Protein AF-A0A961HT03-F1 (afdb_monomer)

Mean predicted aligned error: 10.68 Å

Secondary structure (DSSP, 8-state):
-----PPPEEEE-TTS-EEEEPHHHHHHHHHHTTTSTHHHHHHHHHHH---HHHHHT--GGGEETTTTEEEEEETTEEEEE---------

Structure (mmCIF, N/CA/C/O backbone):
data_AF-A0A961HT03-F1
#
_entry.id   AF-A0A961HT03-F1
#
loop_
_atom_site.group_PDB
_atom_site.id
_atom_site.type_symbol
_atom_site.label_atom_id
_atom_site.label_alt_id
_atom_site.label_comp_id
_atom_site.label_asym_id
_atom_site.label_entity_id
_atom_site.label_seq_id
_atom_site.pdbx_PDB_ins_code
_atom_site.Cartn_x
_atom_site.Cartn_y
_atom_site.Cartn_z
_atom_site.occupancy
_atom_site.B_iso_or_equiv
_atom_site.auth_seq_id
_atom_site.auth_comp_id
_atom_site.auth_asym_id
_atom_site.auth_atom_id
_atom_site.pdbx_PDB_model_num
ATOM 1 N N . MET A 1 1 ? 7.887 13.421 22.691 1.00 34.06 1 MET A N 1
ATOM 2 C CA . MET A 1 1 ? 7.733 13.354 21.219 1.00 34.06 1 MET A CA 1
ATOM 3 C C . MET A 1 1 ? 7.570 11.892 20.817 1.00 34.06 1 MET A C 1
ATOM 5 O O . MET A 1 1 ? 8.460 11.110 21.112 1.00 34.06 1 MET A O 1
ATOM 9 N N . LYS A 1 2 ? 6.434 11.478 20.236 1.00 31.67 2 LYS A N 1
ATOM 10 C CA . LYS A 1 2 ? 6.257 10.082 19.792 1.00 31.67 2 LYS A CA 1
ATOM 11 C C . LYS A 1 2 ? 6.988 9.891 18.459 1.00 31.67 2 LYS A C 1
ATOM 13 O O . LYS A 1 2 ? 6.594 10.506 17.470 1.00 31.67 2 LYS A O 1
ATOM 18 N N . GLN A 1 3 ? 8.044 9.074 18.442 1.00 30.42 3 GLN A N 1
ATOM 19 C CA . GLN A 1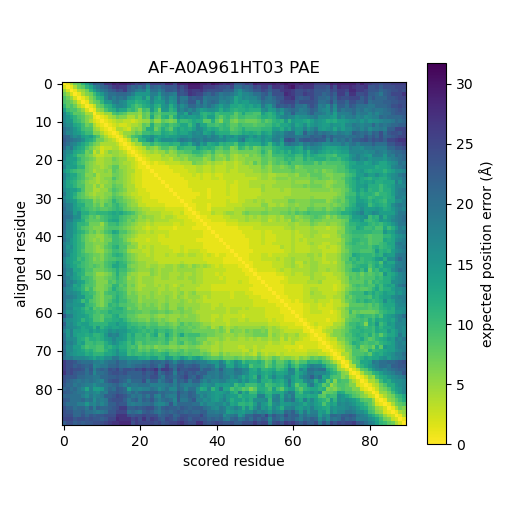 3 ? 8.680 8.597 17.210 1.00 30.42 3 GLN A CA 1
ATOM 20 C C . GLN A 1 3 ? 7.601 7.950 16.332 1.00 30.42 3 GLN A C 1
ATOM 22 O O . GLN A 1 3 ? 7.013 6.934 16.704 1.00 30.42 3 GLN A O 1
ATOM 27 N N . LYS A 1 4 ? 7.304 8.557 15.178 1.00 44.38 4 LYS A N 1
ATOM 28 C CA . LYS A 1 4 ? 6.548 7.885 14.119 1.00 44.38 4 LYS A CA 1
ATOM 29 C C . LYS A 1 4 ? 7.428 6.736 13.636 1.00 44.38 4 LYS A C 1
ATOM 31 O O . LYS A 1 4 ? 8.421 6.989 12.962 1.00 44.38 4 LYS A O 1
ATOM 36 N N . GLN A 1 5 ? 7.088 5.501 14.005 1.00 44.22 5 GLN A N 1
ATOM 37 C CA . GLN A 1 5 ? 7.651 4.313 13.365 1.00 44.22 5 GLN A CA 1
ATOM 38 C C . GLN A 1 5 ? 7.304 4.395 11.876 1.00 44.22 5 GLN A C 1
ATOM 40 O O . GLN A 1 5 ? 6.168 4.142 11.482 1.00 44.22 5 GLN A O 1
ATOM 45 N N . MET A 1 6 ? 8.256 4.842 11.059 1.00 47.41 6 MET A N 1
ATOM 46 C CA . MET A 1 6 ? 8.144 4.747 9.612 1.00 47.41 6 MET A CA 1
ATOM 47 C C . MET A 1 6 ? 8.415 3.294 9.240 1.00 47.41 6 MET A C 1
ATOM 49 O O . MET A 1 6 ? 9.490 2.773 9.525 1.00 47.41 6 MET A O 1
ATOM 53 N N . SER A 1 7 ? 7.421 2.636 8.647 1.00 50.12 7 SER A N 1
ATOM 54 C CA . SER A 1 7 ? 7.561 1.266 8.159 1.00 50.12 7 SER A CA 1
ATOM 55 C C . SER A 1 7 ? 8.646 1.220 7.076 1.00 50.12 7 SER A C 1
ATOM 57 O O . SER A 1 7 ? 8.583 1.976 6.101 1.00 50.12 7 SER A O 1
ATOM 59 N N . THR A 1 8 ? 9.657 0.369 7.266 1.00 58.22 8 THR A N 1
ATOM 60 C CA . THR A 1 8 ? 10.620 -0.010 6.227 1.00 58.22 8 THR A CA 1
ATOM 61 C C . THR A 1 8 ? 9.940 -0.968 5.253 1.00 58.22 8 THR A C 1
ATOM 63 O O . THR A 1 8 ? 9.213 -1.882 5.640 1.00 58.22 8 THR A O 1
ATOM 66 N N . GLY A 1 9 ? 10.137 -0.737 3.957 1.00 60.69 9 GLY A N 1
ATOM 67 C CA . GLY A 1 9 ? 9.577 -1.588 2.914 1.00 60.69 9 GLY A CA 1
ATOM 68 C C . GLY A 1 9 ? 10.486 -2.793 2.720 1.00 60.69 9 GLY A C 1
ATOM 69 O O . GLY A 1 9 ? 11.634 -2.623 2.319 1.00 60.69 9 GLY A O 1
ATOM 70 N N . VAL A 1 10 ? 9.998 -3.994 3.013 1.00 63.28 10 VAL A N 1
ATOM 71 C CA . VAL A 1 10 ? 10.777 -5.236 2.917 1.00 63.28 10 VAL A CA 1
ATOM 72 C C . VAL A 1 10 ? 10.510 -5.903 1.567 1.00 63.28 10 VAL A C 1
ATOM 74 O O . VAL A 1 10 ? 9.382 -6.305 1.283 1.00 63.28 10 VAL A O 1
ATOM 77 N N . PHE A 1 11 ? 11.539 -6.036 0.729 1.00 67.31 11 PHE A N 1
ATOM 78 C CA . PHE A 1 11 ? 11.439 -6.612 -0.614 1.00 67.31 11 PHE A CA 1
ATOM 79 C C . PHE A 1 11 ? 12.318 -7.852 -0.733 1.00 67.31 11 PHE A C 1
ATOM 81 O O . PHE A 1 11 ? 13.463 -7.864 -0.291 1.00 67.31 11 PHE A O 1
ATOM 88 N N . LYS A 1 12 ? 11.790 -8.904 -1.361 1.00 65.06 12 LYS A N 1
ATOM 89 C CA . LYS A 1 12 ? 12.559 -10.114 -1.655 1.00 65.06 12 LYS A CA 1
ATOM 90 C C . LYS A 1 12 ? 13.274 -9.954 -2.993 1.00 65.06 12 LYS A C 1
ATOM 92 O O . LYS A 1 12 ? 12.639 -9.694 -4.014 1.00 65.06 12 LYS A O 1
ATOM 97 N N . GLU A 1 13 ? 14.585 -10.130 -2.989 1.00 73.75 13 GLU A N 1
ATOM 98 C CA . GLU A 1 13 ? 15.396 -10.160 -4.199 1.00 73.75 13 GLU A CA 1
ATOM 99 C C . GLU A 1 13 ? 15.278 -11.519 -4.900 1.00 73.75 13 GLU A C 1
ATOM 101 O O . GLU A 1 13 ? 14.994 -12.545 -4.276 1.00 73.75 13 GLU A O 1
ATOM 106 N N . ARG A 1 14 ? 15.535 -11.549 -6.215 1.00 66.19 14 ARG A N 1
ATOM 107 C CA . ARG A 1 14 ? 15.497 -12.796 -7.005 1.00 66.19 14 ARG A CA 1
ATOM 108 C C . ARG A 1 14 ? 16.465 -13.860 -6.474 1.00 66.19 14 ARG A C 1
ATOM 110 O O . ARG A 1 14 ? 16.147 -15.039 -6.543 1.00 66.19 14 ARG A O 1
ATOM 117 N N . ALA A 1 15 ? 17.591 -13.439 -5.898 1.00 77.06 15 ALA A N 1
ATOM 118 C CA . ALA A 1 15 ? 18.594 -14.312 -5.286 1.00 77.06 15 ALA A CA 1
ATOM 119 C C . ALA A 1 15 ? 18.191 -14.854 -3.896 1.00 77.06 15 ALA A C 1
ATOM 121 O O . ALA A 1 15 ? 18.978 -15.531 -3.246 1.00 77.06 15 ALA A O 1
ATOM 122 N N . GLY A 1 16 ? 16.982 -14.548 -3.412 1.00 70.19 16 GLY A N 1
ATOM 123 C CA . GLY A 1 16 ? 16.487 -15.010 -2.114 1.00 70.19 16 GLY A CA 1
ATOM 124 C C . GLY A 1 16 ? 16.836 -14.100 -0.934 1.00 70.19 16 GLY A C 1
ATOM 125 O O . GLY A 1 16 ? 16.301 -14.315 0.151 1.00 70.19 16 GLY A O 1
ATOM 126 N N . GLY A 1 17 ? 17.652 -13.065 -1.150 1.00 74.50 17 GLY A N 1
ATOM 127 C CA . GLY A 1 17 ? 17.937 -12.029 -0.160 1.00 74.50 17 GLY A CA 1
ATOM 128 C C . GLY A 1 17 ? 16.704 -11.195 0.191 1.00 74.50 17 GLY A C 1
ATOM 129 O O . GLY A 1 17 ? 15.795 -11.017 -0.624 1.00 74.50 17 GLY A O 1
ATOM 130 N N . ILE A 1 18 ? 16.674 -10.678 1.416 1.00 71.25 18 ILE A N 1
ATOM 131 C CA . ILE A 1 18 ? 15.690 -9.688 1.848 1.00 71.25 18 ILE A CA 1
ATOM 132 C C . ILE A 1 18 ? 16.383 -8.330 1.855 1.00 71.25 18 ILE A C 1
ATOM 134 O O . ILE A 1 18 ? 17.379 -8.139 2.549 1.00 71.25 18 ILE A O 1
ATOM 138 N N . ARG A 1 19 ? 15.846 -7.388 1.084 1.00 74.94 19 ARG A N 1
ATOM 139 C CA . ARG A 1 19 ? 16.302 -6.005 1.047 1.00 74.94 19 ARG A CA 1
ATOM 140 C C . ARG A 1 19 ? 15.273 -5.108 1.702 1.00 74.94 19 ARG A C 1
ATOM 142 O O . ARG A 1 19 ? 14.138 -4.998 1.239 1.00 74.94 19 ARG A O 1
ATOM 149 N N . GLU A 1 20 ? 15.699 -4.415 2.745 1.00 76.88 20 GLU A N 1
ATOM 150 C CA . GLU A 1 20 ? 14.919 -3.330 3.323 1.00 76.88 20 GLU A CA 1
ATOM 151 C C . GLU A 1 20 ? 15.193 -2.031 2.562 1.00 76.88 20 GLU A C 1
ATOM 153 O O . GLU A 1 20 ? 16.341 -1.611 2.384 1.00 76.88 20 GLU A O 1
ATOM 158 N N . LEU A 1 21 ? 14.132 -1.387 2.081 1.00 76.38 21 LEU A N 1
ATOM 159 C CA . LEU A 1 21 ? 14.204 -0.050 1.514 1.00 76.38 21 LEU A CA 1
ATOM 160 C C . LEU A 1 21 ? 14.041 0.979 2.626 1.00 76.38 21 LEU A C 1
ATOM 162 O O . LEU A 1 21 ? 13.054 0.972 3.369 1.00 76.38 21 LEU A O 1
ATOM 166 N N . LYS A 1 22 ? 15.009 1.897 2.691 1.00 80.69 22 LYS A N 1
ATOM 167 C CA . LYS A 1 22 ? 14.950 3.049 3.586 1.00 80.69 22 LYS A CA 1
ATOM 168 C C . LYS A 1 22 ? 13.754 3.950 3.228 1.00 80.69 22 LYS A C 1
ATOM 170 O O . LYS A 1 22 ? 13.400 4.034 2.043 1.00 80.69 22 LYS A O 1
ATOM 175 N N . PRO A 1 23 ? 13.162 4.661 4.204 1.00 78.50 23 PRO A N 1
ATOM 176 C CA . PRO A 1 23 ? 12.014 5.539 3.973 1.00 78.50 23 PRO A CA 1
ATOM 177 C C . PRO A 1 23 ? 12.217 6.565 2.847 1.00 78.50 23 PRO A C 1
ATOM 179 O O . PRO A 1 23 ? 11.282 6.869 2.108 1.00 78.50 23 PRO A O 1
ATOM 182 N N . GLU A 1 24 ? 13.438 7.066 2.657 1.00 84.44 24 GLU A N 1
ATOM 183 C CA . GLU A 1 24 ? 13.761 8.056 1.625 1.00 84.44 24 GLU A CA 1
ATOM 184 C C . GLU A 1 24 ? 13.602 7.472 0.216 1.00 84.44 24 GLU A C 1
ATOM 186 O O . GLU A 1 24 ? 13.090 8.141 -0.683 1.00 84.44 24 GLU A O 1
ATOM 191 N N . ILE A 1 25 ? 13.984 6.204 0.032 1.00 84.69 25 ILE A N 1
ATOM 192 C CA . ILE A 1 25 ? 13.846 5.493 -1.244 1.00 84.69 25 ILE A CA 1
ATOM 193 C C . ILE A 1 25 ? 12.364 5.250 -1.546 1.00 84.69 25 ILE A C 1
ATOM 195 O O . ILE A 1 25 ? 11.917 5.468 -2.671 1.00 84.69 25 ILE A O 1
ATOM 199 N N . LEU A 1 26 ? 11.579 4.858 -0.538 1.00 81.00 26 LEU A N 1
ATOM 200 C CA . LEU A 1 26 ? 10.132 4.664 -0.682 1.00 81.00 26 LEU A CA 1
ATOM 201 C C . LEU A 1 26 ? 9.425 5.966 -1.058 1.00 81.00 26 LEU A C 1
ATOM 203 O O . LEU A 1 26 ? 8.601 5.981 -1.973 1.00 81.00 26 LEU A O 1
ATOM 207 N N . LYS A 1 27 ? 9.814 7.077 -0.423 1.00 85.50 27 LYS A N 1
ATOM 208 C CA . LYS A 1 27 ? 9.315 8.407 -0.774 1.00 85.50 27 LYS A CA 1
ATOM 209 C C . LYS A 1 27 ? 9.657 8.770 -2.221 1.00 85.50 27 LYS A C 1
ATOM 211 O O . LYS A 1 27 ? 8.790 9.26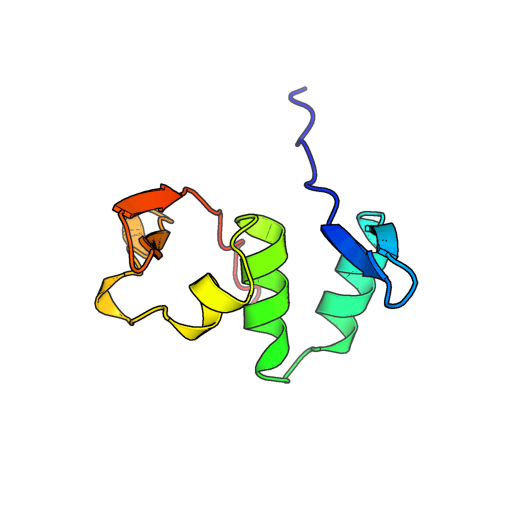0 -2.937 1.00 85.50 27 LYS A O 1
ATOM 216 N N . GLN A 1 28 ? 10.880 8.500 -2.681 1.00 88.81 28 GLN A N 1
ATOM 217 C CA . GLN A 1 28 ? 11.262 8.738 -4.078 1.00 88.81 28 GLN A CA 1
ATOM 218 C C . GLN A 1 28 ? 10.444 7.892 -5.062 1.00 88.81 28 GLN A C 1
ATOM 220 O O . GLN A 1 28 ? 10.000 8.418 -6.080 1.00 88.81 28 GLN A O 1
ATOM 225 N N . LEU A 1 29 ? 10.204 6.612 -4.763 1.00 86.19 29 LEU A N 1
ATOM 226 C CA . LEU A 1 29 ? 9.368 5.734 -5.593 1.00 86.19 29 LEU A CA 1
ATOM 227 C C . LEU A 1 29 ? 7.914 6.225 -5.666 1.00 86.19 29 LEU A C 1
ATOM 229 O O . LEU A 1 29 ? 7.321 6.261 -6.745 1.00 86.19 29 LEU A O 1
ATOM 233 N N . TYR A 1 30 ? 7.354 6.657 -4.535 1.00 88.06 30 TYR A N 1
ATOM 234 C CA . TYR A 1 30 ? 6.016 7.243 -4.477 1.00 88.06 30 TYR A CA 1
ATOM 235 C C . TYR A 1 30 ? 5.912 8.541 -5.293 1.00 88.06 30 TYR A C 1
ATOM 237 O O . TYR A 1 30 ? 4.959 8.729 -6.044 1.00 88.06 30 TYR A O 1
ATOM 245 N N . LEU A 1 31 ? 6.902 9.432 -5.191 1.00 89.06 31 LEU A N 1
ATOM 246 C CA . LEU A 1 31 ? 6.904 10.691 -5.942 1.00 89.06 31 LEU A CA 1
ATOM 247 C C . LEU A 1 31 ? 7.098 10.467 -7.447 1.00 89.06 31 LEU A C 1
ATOM 249 O O . LEU A 1 31 ? 6.442 11.117 -8.254 1.00 89.06 31 LEU A O 1
ATOM 253 N N . ARG A 1 32 ? 7.954 9.517 -7.843 1.00 91.19 32 ARG A N 1
ATOM 254 C CA . ARG A 1 32 ? 8.183 9.173 -9.259 1.00 91.19 32 ARG A CA 1
ATOM 255 C C . ARG A 1 32 ? 6.993 8.492 -9.927 1.00 91.19 32 ARG A C 1
ATOM 257 O O . ARG A 1 32 ? 6.917 8.493 -11.148 1.00 91.19 32 ARG A O 1
ATOM 264 N N . SER A 1 33 ? 6.091 7.901 -9.148 1.00 89.12 33 SER A N 1
ATOM 265 C CA . SER A 1 33 ? 4.870 7.276 -9.663 1.00 89.12 33 SER A CA 1
ATOM 266 C C . SER A 1 33 ? 3.696 8.251 -9.774 1.00 89.12 33 SER A C 1
ATOM 268 O O . SER A 1 33 ? 2.598 7.816 -10.105 1.00 89.12 33 SER A O 1
ATOM 270 N N . ASN A 1 34 ? 3.903 9.552 -9.534 1.00 91.0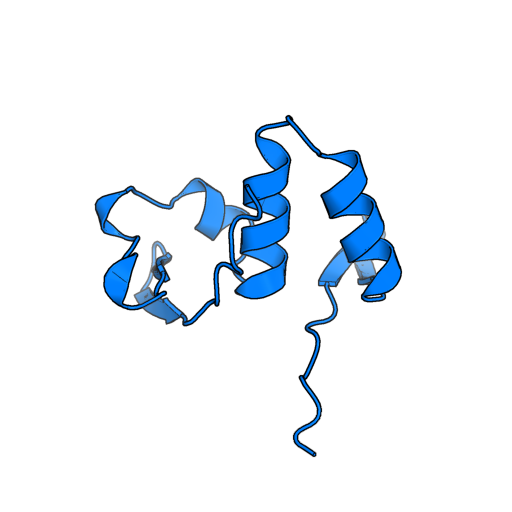0 34 ASN A N 1
ATOM 271 C CA . ASN A 1 34 ? 2.837 10.549 -9.595 1.00 91.00 34 ASN A CA 1
ATOM 272 C C . ASN A 1 34 ? 2.054 10.501 -10.917 1.00 91.00 34 ASN A C 1
ATOM 274 O O . ASN A 1 34 ? 2.644 10.511 -11.995 1.00 91.00 34 ASN A O 1
ATOM 278 N N . GLY A 1 35 ? 0.725 10.424 -10.817 1.00 87.81 35 GLY A N 1
ATOM 279 C CA . GLY A 1 35 ? -0.179 10.296 -11.966 1.00 87.81 35 GLY A CA 1
ATOM 280 C C . GLY A 1 35 ? -0.310 8.878 -12.538 1.00 87.81 35 GLY A C 1
ATOM 281 O O . GLY A 1 35 ? -1.153 8.651 -13.402 1.00 87.81 35 GLY A O 1
ATOM 282 N N . HIS A 1 36 ? 0.463 7.903 -12.049 1.00 91.19 36 HIS A N 1
ATOM 283 C CA . HIS A 1 36 ? 0.346 6.504 -12.452 1.00 91.19 36 HIS A CA 1
ATOM 284 C C . HIS A 1 36 ? -0.519 5.711 -11.449 1.00 91.19 36 HIS A C 1
ATOM 286 O O . HIS A 1 36 ? -0.326 5.843 -10.238 1.00 91.19 36 HIS A O 1
ATOM 292 N N . PRO A 1 37 ? -1.407 4.796 -11.894 1.00 81.81 37 PRO A N 1
ATOM 293 C CA . PRO A 1 37 ? -2.239 3.979 -10.997 1.00 81.81 37 PRO A CA 1
ATOM 294 C C . PRO A 1 37 ? -1.455 3.186 -9.937 1.00 81.81 37 PRO A C 1
ATOM 296 O O . PRO A 1 37 ? -1.955 2.901 -8.848 1.00 81.81 37 PRO A O 1
ATOM 299 N N . CYS A 1 38 ? -0.194 2.852 -10.229 1.00 85.31 38 CYS A N 1
ATOM 300 C CA . CYS A 1 38 ? 0.685 2.153 -9.287 1.00 85.31 38 CYS A CA 1
ATOM 301 C C . CYS A 1 38 ? 1.047 2.984 -8.046 1.00 85.31 38 CYS A C 1
ATOM 303 O O . CYS A 1 38 ? 1.442 2.400 -7.039 1.00 85.31 38 CYS A O 1
ATOM 305 N N . GLN A 1 39 ? 0.882 4.308 -8.076 1.00 88.12 39 GLN A N 1
ATOM 306 C CA . GLN A 1 39 ? 1.163 5.175 -6.935 1.00 88.12 39 GLN A CA 1
ATOM 307 C C . GLN A 1 39 ? 0.293 4.820 -5.728 1.00 88.12 39 GLN A C 1
ATOM 309 O O . GLN A 1 39 ? 0.790 4.718 -4.603 1.00 88.12 39 GLN A O 1
ATOM 314 N N . LEU A 1 40 ? -0.998 4.563 -5.964 1.00 83.62 40 LEU A N 1
ATOM 315 C CA . LEU A 1 40 ? -1.924 4.133 -4.920 1.00 83.62 40 LEU A CA 1
ATOM 316 C C . LEU A 1 40 ? -1.508 2.775 -4.349 1.00 83.62 40 LEU A C 1
ATOM 318 O O . LEU A 1 40 ? -1.512 2.592 -3.134 1.00 83.62 40 LEU A O 1
ATOM 322 N N . LEU A 1 41 ? -1.095 1.842 -5.210 1.00 84.75 41 LEU A N 1
ATOM 323 C CA . LEU A 1 41 ? -0.610 0.531 -4.785 1.00 84.75 41 LEU A CA 1
ATOM 324 C C . LEU A 1 41 ? 0.645 0.653 -3.910 1.00 84.75 41 LEU A C 1
ATOM 326 O O . LEU A 1 41 ? 0.687 0.058 -2.838 1.00 84.75 41 LEU A O 1
ATOM 330 N N . ILE A 1 42 ? 1.631 1.460 -4.316 1.00 85.38 42 ILE A N 1
ATOM 331 C CA . ILE A 1 42 ? 2.846 1.727 -3.529 1.00 85.38 42 ILE A CA 1
ATOM 332 C C . ILE A 1 42 ? 2.475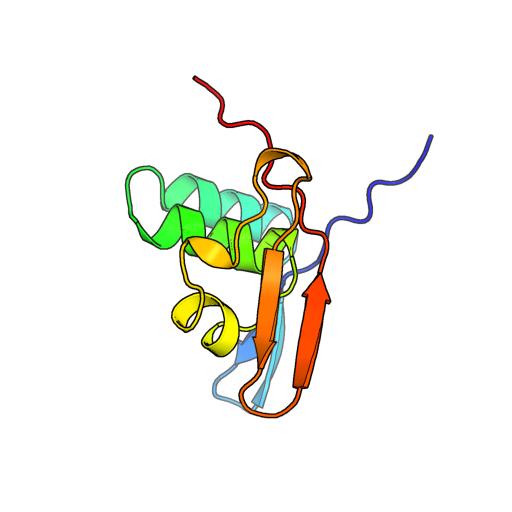 2.287 -2.154 1.00 85.38 42 ILE A C 1
ATOM 334 O O . ILE A 1 42 ? 2.962 1.794 -1.136 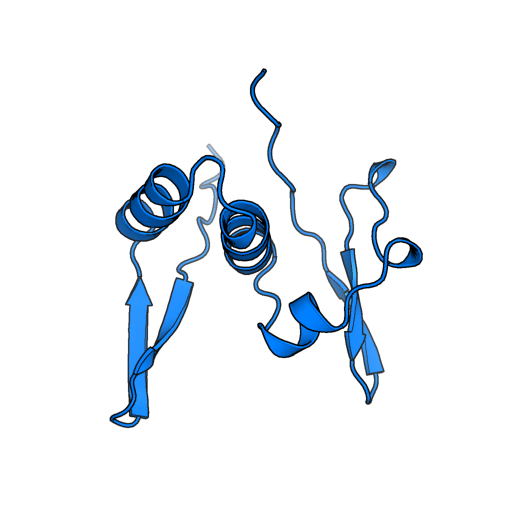1.00 85.38 42 ILE A O 1
ATOM 338 N N . ARG A 1 43 ? 1.573 3.275 -2.115 1.00 83.81 43 ARG A N 1
ATOM 339 C CA . ARG A 1 43 ? 1.099 3.882 -0.868 1.00 83.81 43 ARG A CA 1
ATOM 340 C C . ARG A 1 43 ? 0.414 2.867 0.039 1.00 83.81 43 ARG A C 1
ATOM 342 O O . ARG A 1 43 ? 0.714 2.825 1.226 1.00 83.81 43 ARG A O 1
ATOM 349 N N . MET A 1 44 ? -0.479 2.042 -0.509 1.00 81.88 44 MET A N 1
ATOM 350 C CA . MET A 1 44 ? -1.174 1.010 0.260 1.00 81.88 44 MET A CA 1
ATOM 351 C C . MET A 1 44 ? -0.186 0.008 0.844 1.00 81.88 44 MET A C 1
ATOM 353 O O . MET A 1 44 ? -0.201 -0.203 2.051 1.00 81.88 44 MET A O 1
ATOM 357 N N . LEU A 1 45 ? 0.697 -0.571 0.025 1.00 81.75 45 LEU A N 1
ATOM 358 C CA . LEU A 1 45 ? 1.685 -1.553 0.484 1.00 81.75 45 LEU A CA 1
ATOM 359 C C . LEU A 1 45 ? 2.569 -0.980 1.600 1.00 81.75 45 LEU A C 1
ATOM 361 O O . LEU A 1 45 ? 2.806 -1.654 2.600 1.00 81.75 45 LEU A O 1
ATOM 365 N N . TRP A 1 46 ? 3.001 0.274 1.460 1.00 81.00 46 TRP A N 1
ATOM 366 C CA . TRP A 1 46 ? 3.869 0.938 2.429 1.00 81.00 46 TRP A CA 1
ATOM 367 C C . TRP A 1 46 ? 3.160 1.294 3.746 1.00 81.00 46 TRP A C 1
ATOM 369 O O . TRP A 1 46 ? 3.663 0.969 4.817 1.00 81.00 46 TRP A O 1
ATOM 379 N N . GLU A 1 47 ? 1.985 1.924 3.693 1.00 78.81 47 GLU A N 1
ATOM 380 C CA . GLU A 1 47 ? 1.283 2.430 4.888 1.00 78.81 47 GLU A CA 1
ATOM 381 C C . GLU A 1 47 ? 0.579 1.326 5.694 1.00 78.81 47 GLU A C 1
ATOM 383 O O . GLU A 1 47 ? 0.241 1.512 6.863 1.00 78.81 47 GLU A O 1
ATOM 388 N N . THR A 1 48 ? 0.299 0.181 5.070 1.00 76.62 48 THR A N 1
ATOM 389 C CA . THR A 1 48 ? -0.511 -0.893 5.678 1.00 76.62 48 THR A CA 1
ATOM 390 C C . THR A 1 48 ? 0.269 -2.191 5.898 1.00 76.62 48 THR A C 1
ATOM 392 O O . THR A 1 48 ? -0.194 -3.080 6.623 1.00 76.62 48 THR A O 1
ATOM 395 N N . GLY A 1 49 ? 1.416 -2.344 5.225 1.00 76.62 49 GLY A N 1
ATOM 396 C CA . GLY A 1 49 ? 2.183 -3.586 5.185 1.00 76.62 49 GLY A CA 1
ATOM 397 C C . GLY A 1 49 ? 1.418 -4.775 4.593 1.00 76.62 49 GLY A C 1
ATOM 398 O O . GLY A 1 49 ? 1.777 -5.922 4.877 1.00 76.62 49 GLY A O 1
ATOM 399 N N . ILE A 1 50 ? 0.323 -4.547 3.852 1.00 79.31 50 ILE A N 1
ATOM 400 C CA . ILE A 1 50 ? -0.375 -5.630 3.150 1.00 79.31 50 ILE A CA 1
ATOM 401 C C . ILE A 1 50 ? 0.511 -6.221 2.061 1.00 79.31 50 ILE A C 1
ATOM 403 O O . ILE A 1 50 ? 1.390 -5.567 1.502 1.00 79.31 50 ILE A O 1
ATOM 407 N N . GLN A 1 51 ? 0.269 -7.480 1.738 1.00 78.38 51 GLN A N 1
ATOM 408 C CA . GLN A 1 51 ? 0.980 -8.173 0.679 1.00 78.38 51 GLN A CA 1
ATOM 409 C C . GLN A 1 51 ? 0.402 -7.795 -0.683 1.00 78.38 51 GLN A C 1
ATOM 411 O O . GLN A 1 51 ? -0.789 -7.519 -0.808 1.00 78.38 51 GLN A O 1
ATOM 416 N N . VAL A 1 52 ? 1.221 -7.878 -1.736 1.00 79.75 52 VAL A N 1
ATOM 417 C CA . VAL A 1 52 ? 0.767 -7.605 -3.112 1.00 79.75 52 VAL A CA 1
ATOM 418 C C . VAL A 1 52 ? -0.482 -8.417 -3.444 1.00 79.75 52 VAL A C 1
ATOM 420 O O . VAL A 1 52 ? -1.466 -7.839 -3.880 1.00 79.75 52 VAL A O 1
ATOM 423 N N . ARG A 1 53 ? -0.491 -9.722 -3.129 1.00 79.81 53 ARG A N 1
ATOM 424 C CA . ARG A 1 53 ? -1.651 -10.607 -3.342 1.00 79.81 53 ARG A CA 1
ATOM 425 C C . ARG A 1 53 ? -2.931 -10.135 -2.639 1.00 79.81 53 ARG A C 1
ATOM 427 O O . ARG A 1 53 ? -4.017 -10.344 -3.160 1.00 79.81 53 ARG A O 1
ATOM 434 N N . GLU A 1 54 ? -2.800 -9.515 -1.468 1.00 81.31 54 GLU A N 1
ATOM 435 C CA . GLU A 1 54 ? -3.929 -8.982 -0.701 1.00 81.31 54 GLU A CA 1
ATOM 436 C C . GLU A 1 54 ? -4.432 -7.689 -1.346 1.00 81.31 54 GLU A C 1
ATOM 438 O O . GLU A 1 54 ? -5.635 -7.522 -1.509 1.00 81.31 54 GLU A O 1
ATOM 443 N N . ALA A 1 55 ? -3.518 -6.820 -1.795 1.00 83.25 55 ALA A N 1
ATOM 444 C CA . ALA A 1 55 ? -3.859 -5.580 -2.483 1.00 83.25 55 ALA A CA 1
ATOM 445 C C . ALA A 1 55 ? -4.622 -5.816 -3.798 1.00 83.25 55 ALA A C 1
ATOM 447 O O . ALA A 1 55 ? -5.599 -5.119 -4.057 1.00 83.25 55 ALA A O 1
ATOM 448 N N . VAL A 1 56 ? -4.231 -6.813 -4.607 1.00 82.69 56 VAL A N 1
ATOM 449 C CA . VAL A 1 56 ? -4.962 -7.154 -5.850 1.00 82.69 56 VAL A CA 1
ATOM 450 C C . VAL A 1 56 ? -6.330 -7.792 -5.594 1.00 82.69 56 VAL A C 1
ATOM 452 O O . VAL A 1 56 ? -7.173 -7.782 -6.484 1.00 82.69 56 VAL A O 1
ATOM 455 N N . ALA A 1 57 ? -6.561 -8.348 -4.403 1.00 84.19 57 ALA A N 1
ATOM 456 C CA . ALA A 1 57 ? -7.827 -8.983 -4.039 1.00 84.19 57 ALA A CA 1
ATOM 457 C C . ALA A 1 57 ? -8.836 -8.019 -3.382 1.00 84.19 57 ALA A C 1
ATOM 459 O O . ALA A 1 57 ? -9.972 -8.424 -3.122 1.00 84.19 57 ALA A O 1
ATOM 460 N N . LEU A 1 58 ? -8.441 -6.769 -3.103 1.00 83.06 58 LEU A N 1
ATOM 461 C CA . LEU A 1 58 ? -9.293 -5.779 -2.443 1.00 83.06 58 LEU A CA 1
ATOM 462 C C . LEU A 1 58 ? -10.522 -5.433 -3.285 1.00 83.06 58 LEU A C 1
ATOM 464 O O . LEU A 1 58 ? -10.427 -5.132 -4.475 1.00 83.06 58 LEU A O 1
ATOM 468 N N . LYS A 1 59 ? -11.687 -5.399 -2.635 1.00 86.19 59 LYS A N 1
ATOM 469 C CA . LYS A 1 59 ? -12.929 -4.874 -3.208 1.00 86.19 59 LYS A CA 1
ATOM 470 C C . LYS A 1 59 ? -13.263 -3.539 -2.554 1.00 86.19 59 LYS A C 1
ATOM 472 O O . LYS A 1 59 ? -12.894 -3.287 -1.413 1.00 86.19 59 LYS A O 1
ATOM 477 N N . VAL A 1 60 ? -14.046 -2.703 -3.238 1.00 84.56 60 VAL A N 1
ATOM 478 C CA . VAL A 1 60 ? -14.487 -1.398 -2.701 1.00 84.56 60 VAL A CA 1
ATOM 479 C C . VAL A 1 60 ? -15.149 -1.545 -1.324 1.00 84.56 60 VAL A C 1
ATOM 481 O O . VAL A 1 60 ? -14.860 -0.774 -0.418 1.00 84.56 60 VAL A O 1
ATOM 484 N N . LYS A 1 61 ? -15.956 -2.596 -1.127 1.00 85.62 61 LYS A N 1
ATOM 485 C CA . LYS A 1 61 ? -16.614 -2.905 0.157 1.00 85.62 61 LYS A CA 1
ATOM 486 C C . LYS A 1 61 ? -15.659 -3.233 1.316 1.00 85.62 61 LYS A C 1
ATOM 488 O O . LYS A 1 61 ? -16.093 -3.276 2.464 1.00 85.62 61 LYS A O 1
ATOM 493 N N . ASP A 1 62 ? -14.394 -3.518 1.022 1.00 84.75 62 ASP A N 1
ATOM 494 C CA . ASP A 1 62 ? -13.372 -3.819 2.023 1.00 84.75 62 ASP A CA 1
ATOM 495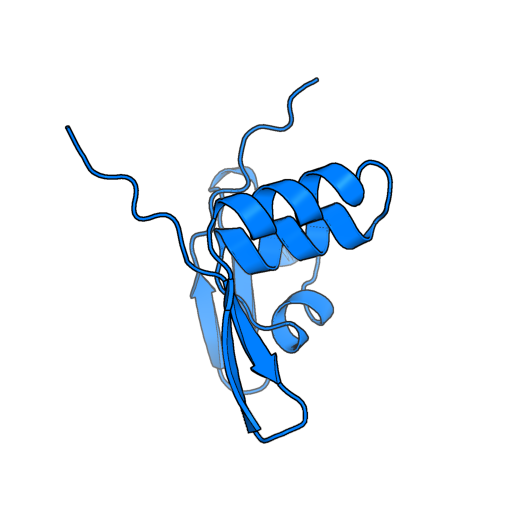 C C . ASP A 1 62 ? -12.687 -2.541 2.544 1.00 84.75 62 ASP A C 1
ATOM 497 O O . ASP A 1 62 ? -11.945 -2.590 3.527 1.00 84.75 62 ASP A O 1
ATOM 501 N N . LEU A 1 63 ? -12.959 -1.386 1.923 1.00 81.81 63 LEU A N 1
ATOM 502 C CA . LEU A 1 63 ? -12.441 -0.080 2.315 1.00 81.81 63 LEU A CA 1
ATOM 503 C C . LEU A 1 63 ? -13.451 0.631 3.221 1.00 81.81 63 LEU A C 1
ATOM 505 O O . LEU A 1 63 ? -14.523 1.042 2.781 1.00 81.81 63 LEU A O 1
ATOM 509 N N . ARG A 1 64 ? -13.094 0.828 4.491 1.00 84.12 64 ARG A N 1
ATOM 510 C CA . ARG A 1 64 ? -13.862 1.660 5.426 1.00 84.12 64 ARG A CA 1
ATOM 511 C C . ARG A 1 64 ? -13.200 3.022 5.524 1.00 84.12 64 ARG A C 1
ATOM 513 O O . ARG A 1 64 ? -12.399 3.275 6.425 1.00 84.12 64 ARG A O 1
ATOM 520 N N . LEU A 1 65 ? -13.491 3.868 4.539 1.00 77.62 65 LEU A N 1
ATOM 521 C CA . LEU A 1 65 ? -12.817 5.155 4.354 1.00 77.62 65 LEU A CA 1
ATOM 522 C C . LEU A 1 65 ? -12.999 6.094 5.556 1.00 77.62 65 LEU A C 1
ATOM 524 O O . LEU A 1 65 ? -12.027 6.709 5.981 1.00 77.62 65 LEU A O 1
ATOM 528 N N . GLU A 1 66 ? -14.194 6.133 6.152 1.00 80.19 66 GLU A N 1
ATOM 529 C CA . GLU A 1 66 ? -14.490 6.962 7.334 1.00 80.19 66 GLU A CA 1
ATOM 530 C C . GLU A 1 66 ? -13.666 6.557 8.565 1.00 80.19 66 GLU A C 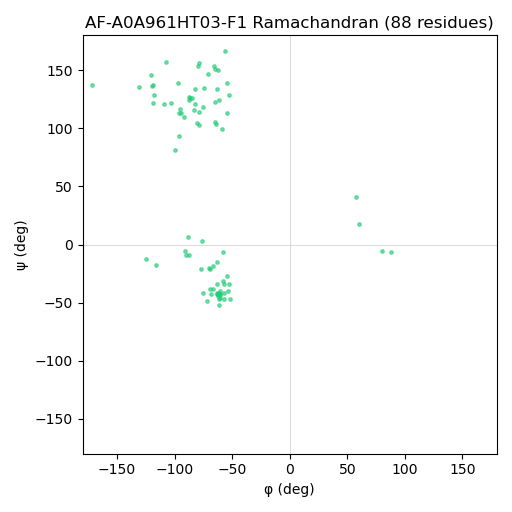1
ATOM 532 O O . GLU A 1 66 ? -13.240 7.395 9.355 1.00 80.19 66 GLU A O 1
ATOM 537 N N . GLU A 1 67 ? -13.383 5.262 8.703 1.00 77.88 67 GLU A N 1
ATOM 538 C CA . GLU A 1 67 ? -12.623 4.712 9.828 1.00 77.88 67 GLU A CA 1
ATOM 539 C C . GLU A 1 67 ? -11.107 4.681 9.552 1.00 77.88 67 GLU A C 1
ATOM 541 O O . GLU A 1 67 ? -10.313 4.374 10.452 1.00 77.88 67 GLU A O 1
ATOM 546 N N . GLY A 1 68 ? -10.693 4.960 8.307 1.00 74.31 68 GLY A N 1
ATOM 547 C CA . GLY A 1 68 ? -9.323 4.767 7.835 1.00 74.31 68 GLY A CA 1
ATOM 548 C C . GLY A 1 68 ? -8.863 3.314 7.988 1.00 74.31 68 GLY A C 1
ATOM 549 O O . GLY A 1 68 ? -7.752 3.059 8.460 1.00 74.31 68 GLY A O 1
ATOM 550 N N . GLN A 1 69 ? -9.742 2.354 7.682 1.00 77.50 69 GLN A N 1
ATOM 551 C CA . GLN A 1 69 ? -9.465 0.924 7.830 1.00 77.50 69 GLN A CA 1
ATOM 552 C C . GLN A 1 69 ? -9.582 0.185 6.502 1.00 77.50 69 GLN A C 1
ATOM 554 O O . GLN A 1 69 ? -10.441 0.481 5.670 1.00 77.50 69 GLN A O 1
ATOM 559 N N . ILE A 1 70 ? -8.731 -0.827 6.340 1.00 77.69 70 ILE A N 1
ATOM 560 C CA . ILE A 1 70 ? -8.776 -1.751 5.213 1.00 77.69 70 ILE A CA 1
ATOM 561 C C . ILE A 1 70 ? -9.020 -3.149 5.776 1.00 77.69 70 ILE A C 1
ATOM 563 O O . ILE A 1 70 ? -8.261 -3.664 6.604 1.00 77.69 70 ILE A O 1
ATOM 567 N N . ARG A 1 71 ? -10.104 -3.779 5.330 1.00 79.69 71 ARG A N 1
ATOM 568 C CA . ARG A 1 71 ? -10.390 -5.173 5.644 1.00 79.69 71 ARG A CA 1
ATOM 569 C C . ARG A 1 71 ? -9.605 -6.064 4.691 1.00 79.69 71 ARG A C 1
ATOM 571 O O . ARG A 1 71 ? -9.803 -6.016 3.485 1.00 79.69 71 ARG A O 1
ATOM 578 N N . ILE A 1 72 ? -8.748 -6.922 5.229 1.00 71.38 72 ILE A N 1
ATOM 579 C CA . ILE A 1 72 ? -8.016 -7.902 4.430 1.00 71.38 72 ILE A CA 1
ATOM 580 C C . ILE A 1 72 ? -8.769 -9.219 4.494 1.00 71.38 72 ILE A C 1
ATOM 582 O O . ILE A 1 72 ? -8.859 -9.860 5.544 1.00 71.38 72 ILE A O 1
ATOM 586 N N . VAL A 1 73 ? -9.314 -9.640 3.362 1.00 65.06 73 VAL A N 1
ATOM 587 C CA . VAL A 1 73 ? -9.904 -10.969 3.222 1.00 65.06 73 VAL A CA 1
ATOM 588 C C . VAL A 1 73 ? -8.837 -11.870 2.608 1.00 65.06 73 VAL A C 1
ATOM 590 O O . VAL A 1 73 ? -8.678 -11.907 1.393 1.00 65.06 73 VAL A O 1
ATOM 593 N N . SER A 1 74 ? -8.057 -12.570 3.440 1.00 60.69 74 SER A N 1
ATOM 594 C CA . SER A 1 74 ? -7.212 -13.652 2.925 1.00 60.69 74 SER A CA 1
ATOM 595 C C . SER A 1 74 ? -8.111 -14.824 2.527 1.00 60.69 74 SER A C 1
ATOM 597 O O . SER A 1 74 ? -9.127 -15.083 3.179 1.00 60.69 74 SER A O 1
ATOM 599 N N . THR A 1 75 ? -7.721 -15.562 1.486 1.00 53.66 75 THR A N 1
ATOM 600 C CA . THR A 1 75 ? -8.401 -16.780 1.014 1.00 53.66 75 THR A CA 1
ATOM 601 C C . THR A 1 75 ? -8.510 -17.886 2.076 1.00 53.66 75 THR A C 1
ATOM 603 O O . THR A 1 75 ? -9.205 -18.866 1.838 1.00 53.66 75 THR A O 1
ATOM 606 N N . GLY A 1 76 ? -7.887 -17.732 3.255 1.00 45.56 76 GLY A N 1
ATOM 607 C CA . GLY A 1 76 ? -7.998 -18.668 4.380 1.00 45.56 76 GLY A CA 1
ATOM 608 C C . GLY A 1 76 ? -8.451 -18.085 5.728 1.00 45.56 76 GLY A C 1
ATOM 609 O O . GLY A 1 76 ? -8.746 -18.877 6.615 1.00 45.56 76 GLY A O 1
ATOM 610 N N . LYS A 1 77 ? -8.494 -16.754 5.929 1.00 42.78 77 LYS A N 1
ATOM 611 C CA . LYS A 1 77 ? -8.933 -16.069 7.176 1.00 42.78 77 LYS A CA 1
ATOM 612 C C . LYS A 1 77 ? -9.037 -14.550 6.941 1.00 42.78 77 LYS A C 1
ATOM 614 O O . LYS A 1 77 ? -8.153 -13.959 6.332 1.00 42.78 77 LYS A O 1
ATOM 619 N N . SER A 1 78 ? -10.090 -13.898 7.443 1.00 45.44 78 SER A N 1
ATOM 620 C CA . SER A 1 78 ? -10.220 -12.427 7.395 1.00 45.44 78 SER A CA 1
ATOM 621 C C . SER A 1 78 ? -9.439 -11.767 8.539 1.00 45.44 78 SER A C 1
ATOM 623 O O . SER A 1 78 ? -9.589 -12.182 9.685 1.00 45.44 78 SER A O 1
ATOM 625 N N . MET A 1 79 ? -8.660 -10.719 8.260 1.00 53.81 79 MET A N 1
ATOM 626 C CA . MET A 1 79 ? -7.958 -9.900 9.259 1.00 53.81 79 MET A CA 1
ATOM 627 C C . MET A 1 79 ? -8.225 -8.411 8.985 1.00 53.81 79 MET A C 1
ATOM 629 O O . MET A 1 79 ? -8.175 -7.960 7.844 1.00 53.81 79 MET A O 1
ATOM 633 N N . LEU A 1 80 ? -8.522 -7.624 10.021 1.00 53.19 80 LEU A N 1
ATOM 634 C CA . LEU A 1 80 ? -8.622 -6.164 9.910 1.00 53.19 80 LEU A CA 1
ATOM 635 C C . LEU A 1 80 ? -7.229 -5.560 10.104 1.00 53.19 80 LEU A C 1
ATOM 637 O O . LEU A 1 80 ? -6.587 -5.834 11.118 1.00 53.19 80 LEU A O 1
ATOM 641 N N . ARG A 1 81 ? -6.756 -4.737 9.159 1.00 59.12 81 ARG A N 1
ATOM 642 C CA . ARG A 1 81 ? -5.525 -3.955 9.337 1.00 59.12 81 ARG A CA 1
ATOM 643 C C . ARG A 1 81 ? -5.817 -2.467 9.233 1.00 59.12 81 ARG A C 1
ATOM 645 O O . ARG A 1 81 ? -6.542 -1.997 8.358 1.00 59.12 81 ARG A O 1
ATOM 652 N N . ARG A 1 82 ? -5.220 -1.710 10.149 1.00 50.69 82 ARG A N 1
ATOM 653 C CA . ARG A 1 82 ? -5.308 -0.254 10.167 1.00 50.69 82 ARG A CA 1
ATOM 654 C C . ARG A 1 82 ? -4.135 0.307 9.374 1.00 50.69 82 ARG A C 1
ATOM 656 O O . ARG A 1 82 ? -3.003 0.212 9.832 1.00 50.69 82 ARG A O 1
ATOM 663 N N . GLY A 1 83 ? -4.406 0.880 8.208 1.00 50.84 83 GLY A N 1
ATOM 664 C CA . GLY A 1 83 ? -3.434 1.682 7.472 1.00 50.84 83 GLY A CA 1
ATOM 665 C C . GLY A 1 83 ? -3.954 3.100 7.350 1.00 50.84 83 GLY A C 1
ATOM 666 O O . GLY A 1 83 ? -5.096 3.303 6.942 1.00 50.84 83 GLY A O 1
ATOM 667 N N . ARG A 1 84 ? -3.142 4.090 7.722 1.00 47.28 84 ARG A N 1
ATOM 668 C CA . ARG A 1 84 ? -3.508 5.486 7.483 1.00 47.28 84 ARG A CA 1
ATOM 669 C C . ARG A 1 84 ? -3.228 5.789 6.021 1.00 47.28 84 ARG A C 1
ATOM 671 O O . ARG A 1 84 ? -2.091 6.018 5.634 1.00 47.28 84 ARG A O 1
ATOM 678 N N . LEU A 1 85 ? -4.278 5.829 5.210 1.00 50.62 85 LEU A N 1
ATOM 679 C CA . LEU A 1 85 ? -4.205 6.526 3.934 1.00 50.62 85 LEU A CA 1
ATOM 680 C C . LEU A 1 85 ? -3.979 7.999 4.283 1.00 50.62 85 LEU A C 1
ATOM 682 O O . LEU A 1 85 ? -4.867 8.654 4.825 1.00 50.62 85 LEU A O 1
ATOM 686 N N . GLY A 1 86 ? -2.744 8.478 4.123 1.00 46.47 86 GLY A N 1
ATOM 687 C CA . GLY A 1 86 ? -2.417 9.865 4.441 1.00 46.47 86 GLY A CA 1
ATOM 688 C C . GLY A 1 86 ? -3.317 10.851 3.675 1.00 46.47 86 GLY A C 1
ATOM 689 O O . GLY A 1 86 ? -3.977 10.469 2.703 1.00 46.47 86 GLY A O 1
ATOM 690 N N . PRO A 1 87 ? -3.326 12.134 4.067 1.00 40.25 87 PRO A N 1
ATOM 691 C CA . PRO A 1 87 ? -4.099 13.145 3.359 1.00 40.25 8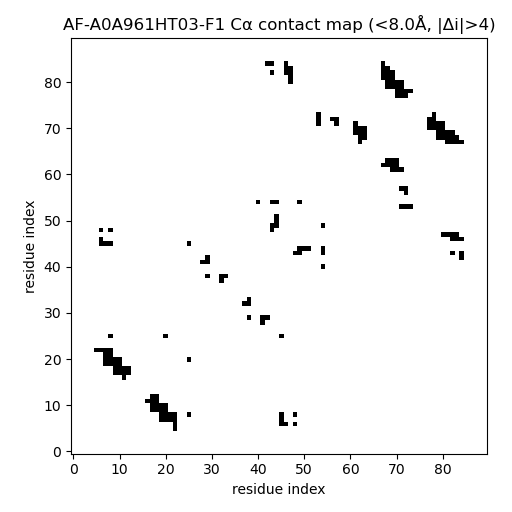7 PRO A CA 1
ATOM 692 C C . PRO A 1 87 ? -3.728 13.153 1.869 1.00 40.25 87 PRO A C 1
ATOM 694 O O . PRO A 1 87 ? -2.569 12.940 1.495 1.00 40.25 87 PRO A O 1
ATOM 697 N N . SER A 1 88 ? -4.741 13.300 1.019 1.00 40.41 88 SER A N 1
ATOM 698 C CA . SER A 1 88 ? -4.555 13.634 -0.388 1.00 40.41 88 SER A CA 1
ATOM 699 C C . SER A 1 88 ? -4.340 15.142 -0.421 1.00 40.41 88 SER A C 1
ATOM 701 O O . SER A 1 88 ? -5.280 15.890 -0.159 1.00 40.41 88 SER A O 1
ATOM 703 N N . GLU A 1 89 ? -3.101 15.584 -0.620 1.00 37.91 89 GLU A N 1
ATOM 704 C CA . GLU A 1 89 ? -2.829 17.002 -0.866 1.00 37.91 89 GLU A CA 1
ATOM 705 C C . GLU A 1 89 ? -3.492 17.372 -2.203 1.00 37.91 89 GLU A C 1
ATOM 707 O O . GLU A 1 89 ? -3.298 16.677 -3.204 1.00 37.91 89 GLU A O 1
ATOM 712 N N . LYS A 1 90 ? -4.378 18.373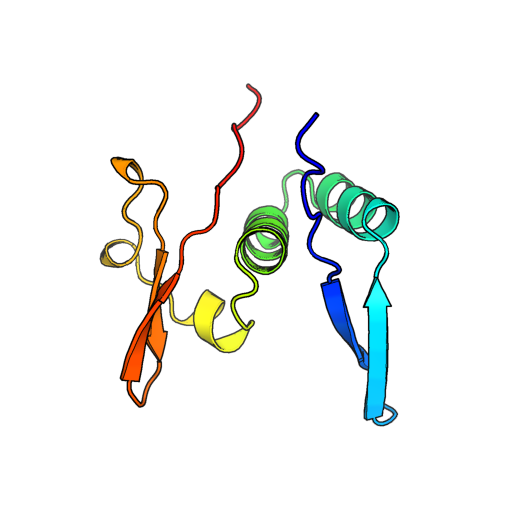 -2.153 1.00 34.75 90 LYS A N 1
ATOM 713 C CA . LYS A 1 90 ? -4.983 19.030 -3.318 1.00 34.75 90 LYS A CA 1
ATOM 714 C C . LYS A 1 90 ? -4.017 20.059 -3.882 1.00 34.75 90 LYS A C 1
ATOM 716 O O . LYS A 1 90 ? -3.308 20.676 -3.058 1.00 34.75 90 LYS A O 1
#

Nearest PDB structures (foldseek):
  5hxy-assembly6_F  TM=9.072E-01  e=8.810E-03  Thermoplasma acidophilum DSM 1728
  5hxy-assembly5_E  TM=9.212E-01  e=4.225E-02  Thermoplasma acidophilum DSM 1728
  2a3v-assembly1_D  TM=7.769E-01  e=2.347E-02  Vibrio cholerae O1 biovar El Tor str. N16961
  4a8e-assembly1_A-2  TM=8.987E-01  e=1.898E-01  Pyrococcus abyssi
  5vob-assembly1_B  TM=2.187E-01  e=2.271E+00  Human herpesvirus 5 strain 5508

Foldseek 3Di:
DDPPPQAWQWDQDPVRDIDTDDPVVLVVVLVVCPPPPCNVVSLCCRQFVDDPVQVVVFDPVQDPPVVQWGWGDDPVDIDITRGRPDDDDD

Radius of gyration: 14.1 Å; Cα contacts (8 Å, |Δi|>4): 98; chains: 1; bounding box: 35×38×34 Å

Sequence (90 aa):
MKQKQMSTGVFKERAGGIRELKPEILKQLYLRSNGHPCQLLIRMLWETGIQVREAVALKVKDLRLEEGQIRIVSTGKSMLRRGRLGPSEK

pLDDT: mean 70.65, std 16.85, range [30.42, 91.19]

Solvent-accessible surface area (backbone atoms only — not comparable to full-atom values): 5704 Å² total; per-residue (Å²): 135,85,81,77,83,73,66,64,46,78,40,78,45,96,88,72,47,77,46,73,40,54,62,69,58,52,51,50,54,46,61,74,27,66,96,42,81,62,28,59,52,53,50,47,37,54,52,50,66,52,51,72,75,53,63,76,66,62,50,77,90,34,52,40,72,94,76,39,33,40,50,42,74,50,100,86,54,75,48,82,45,76,22,67,77,68,85,81,85,128